Protein AF-A0A7V9GU10-F1 (afdb_monomer_lite)

Structure (mmCIF, N/CA/C/O backbone):
data_AF-A0A7V9GU10-F1
#
_entry.id   AF-A0A7V9GU10-F1
#
loop_
_atom_site.group_PDB
_atom_site.id
_atom_site.type_symbol
_atom_site.label_atom_id
_atom_site.label_alt_id
_atom_site.label_comp_id
_atom_site.label_asym_id
_atom_site.label_entity_id
_atom_site.label_seq_id
_atom_site.pdbx_PDB_ins_code
_atom_site.Cartn_x
_atom_site.Cartn_y
_atom_site.Cartn_z
_atom_site.occupancy
_atom_site.B_iso_or_equiv
_atom_site.auth_seq_id
_atom_site.auth_comp_id
_atom_site.auth_asym_id
_atom_site.auth_atom_id
_atom_site.pdbx_PDB_model_num
ATOM 1 N N . MET A 1 1 ? -17.640 -0.958 36.374 1.00 45.03 1 MET A N 1
ATOM 2 C CA . MET A 1 1 ? -16.834 -1.174 35.150 1.00 45.03 1 MET A CA 1
ATOM 3 C C . MET A 1 1 ? -17.717 -0.934 33.938 1.00 45.03 1 MET A C 1
ATOM 5 O O . MET A 1 1 ? -18.793 -1.515 33.884 1.00 45.03 1 MET A O 1
ATOM 9 N N . ALA A 1 2 ? -17.310 -0.056 33.018 1.00 54.78 2 ALA A N 1
ATOM 10 C CA . ALA A 1 2 ? -18.054 0.175 31.778 1.00 54.78 2 ALA A CA 1
ATOM 11 C C . ALA A 1 2 ? -18.160 -1.139 30.987 1.00 54.78 2 ALA A C 1
ATOM 13 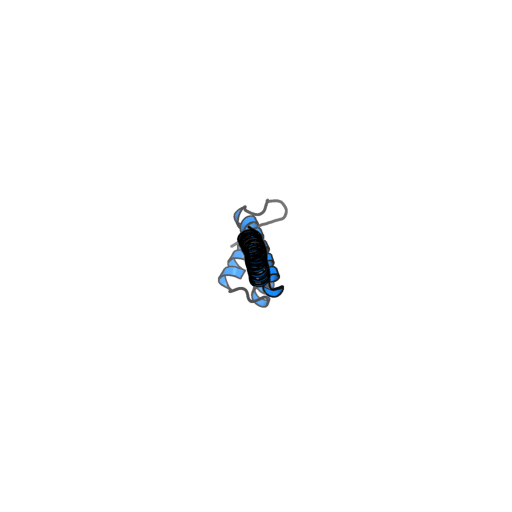O O . ALA A 1 2 ? -17.182 -1.881 30.877 1.00 54.78 2 ALA A O 1
ATOM 14 N N . LYS A 1 3 ? -19.362 -1.462 30.509 1.00 64.31 3 LYS A N 1
ATOM 15 C CA . LYS A 1 3 ? -19.654 -2.739 29.857 1.00 64.31 3 LYS A CA 1
ATOM 16 C C . LYS A 1 3 ? -19.085 -2.682 28.437 1.00 64.31 3 LYS A C 1
ATOM 18 O O . LYS A 1 3 ? -19.523 -1.866 27.637 1.00 64.31 3 LYS A O 1
ATOM 23 N N . ARG A 1 4 ? -18.078 -3.513 28.153 1.00 72.31 4 ARG A N 1
ATOM 24 C CA . ARG A 1 4 ? -17.532 -3.705 26.803 1.00 72.31 4 ARG A CA 1
ATOM 25 C C . ARG A 1 4 ? -18.662 -4.044 25.834 1.00 72.31 4 ARG A C 1
ATOM 27 O O . ARG A 1 4 ? -19.499 -4.885 26.170 1.00 72.31 4 ARG A O 1
ATOM 34 N N . ASP A 1 5 ? -18.631 -3.462 24.639 1.00 80.12 5 ASP A N 1
ATOM 35 C CA . ASP A 1 5 ? -19.489 -3.898 23.537 1.00 80.12 5 ASP A CA 1
ATOM 36 C C . ASP 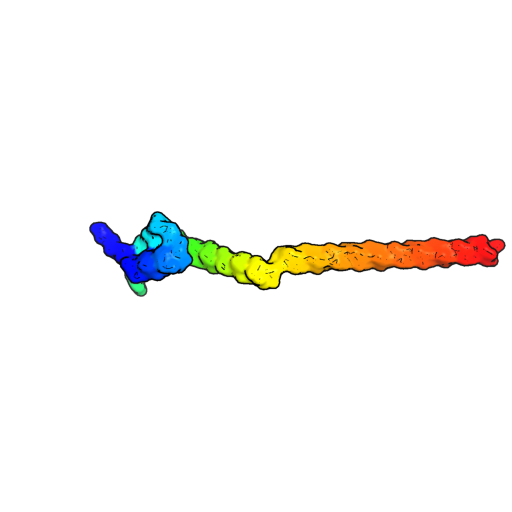A 1 5 ? -19.087 -5.328 23.134 1.00 80.12 5 ASP A C 1
ATOM 38 O O . ASP A 1 5 ? -18.037 -5.566 22.524 1.00 80.12 5 ASP A O 1
ATOM 42 N N . LYS A 1 6 ? -19.886 -6.300 23.586 1.00 84.62 6 LYS A N 1
ATOM 43 C CA . LYS A 1 6 ? -19.619 -7.728 23.393 1.00 84.62 6 LYS A CA 1
ATOM 44 C C . LYS A 1 6 ? -19.756 -8.122 21.926 1.00 84.62 6 LYS A C 1
ATOM 46 O O . LYS A 1 6 ? -18.944 -8.910 21.447 1.00 84.62 6 LYS A O 1
ATOM 51 N N . ASP A 1 7 ? -20.702 -7.524 21.212 1.00 85.94 7 ASP A N 1
ATOM 52 C CA . ASP A 1 7 ? -20.990 -7.861 19.820 1.00 85.94 7 ASP A CA 1
ATOM 53 C C . ASP A 1 7 ? -19.856 -7.391 18.910 1.00 85.94 7 ASP A C 1
ATOM 55 O O . ASP A 1 7 ? -19.384 -8.138 18.047 1.00 85.94 7 ASP A O 1
ATOM 59 N N . LEU A 1 8 ? -19.350 -6.175 19.140 1.00 84.44 8 LEU A N 1
ATOM 60 C CA . LEU A 1 8 ? -18.174 -5.669 18.436 1.00 84.44 8 LEU A CA 1
ATOM 61 C C . LEU A 1 8 ? -16.930 -6.507 18.754 1.00 84.44 8 LEU A C 1
ATOM 63 O O . LEU A 1 8 ? -16.172 -6.866 17.849 1.00 84.44 8 LEU A O 1
ATOM 67 N N . PHE A 1 9 ? -16.724 -6.857 20.025 1.00 88.12 9 PHE A N 1
ATOM 68 C CA . PHE A 1 9 ? -15.609 -7.709 20.433 1.00 88.12 9 PHE A CA 1
ATOM 69 C C . PHE A 1 9 ? -15.644 -9.078 19.736 1.00 88.12 9 PHE A C 1
ATOM 71 O O . PHE A 1 9 ? -14.616 -9.538 19.230 1.00 88.12 9 PHE A O 1
ATOM 78 N N . GLU A 1 10 ? -16.811 -9.721 19.674 1.00 91.50 10 GLU A N 1
ATOM 79 C CA . GLU A 1 10 ? -16.973 -11.012 19.008 1.00 91.50 10 GLU A CA 1
ATOM 80 C C . GLU A 1 10 ? -16.755 -10.926 17.499 1.00 91.50 10 GLU A C 1
ATOM 82 O O . GLU A 1 10 ? -16.044 -11.767 16.945 1.00 91.50 10 GLU A O 1
ATOM 87 N N . LYS A 1 11 ? -17.291 -9.895 16.833 1.00 88.25 11 LYS A N 1
ATOM 88 C CA . LYS A 1 11 ? -17.052 -9.665 15.399 1.00 88.25 11 LYS A CA 1
ATOM 89 C C . LYS A 1 11 ? -15.559 -9.514 15.099 1.00 88.25 11 LYS A C 1
ATOM 91 O O . LYS A 1 11 ? -15.061 -10.162 14.182 1.00 88.25 11 LYS A O 1
ATOM 96 N N . LEU A 1 12 ? -14.830 -8.746 15.913 1.00 87.06 12 LEU A N 1
ATOM 97 C CA . LEU A 1 12 ? -13.377 -8.579 15.779 1.00 87.06 12 LEU A CA 1
ATOM 98 C C . LEU A 1 12 ? -12.614 -9.890 16.027 1.00 87.06 12 LEU A C 1
ATOM 100 O O . LEU A 1 12 ? -11.629 -10.182 15.355 1.00 87.06 12 LEU A O 1
ATOM 104 N N . ARG A 1 13 ? -13.053 -10.720 16.980 1.00 91.50 13 ARG A N 1
ATOM 105 C CA . ARG A 1 13 ? -12.438 -12.039 17.208 1.00 91.50 13 ARG A CA 1
ATOM 106 C C . ARG A 1 13 ? -12.671 -12.990 16.042 1.00 91.50 13 ARG A C 1
ATOM 108 O O . ARG A 1 13 ? -11.731 -13.681 15.656 1.00 91.50 13 ARG A O 1
ATOM 115 N N . LYS A 1 14 ? -13.886 -13.005 15.486 1.00 92.50 14 LYS A N 1
ATOM 116 C CA . LYS A 1 14 ? -14.249 -13.821 14.318 1.00 92.50 14 LYS A CA 1
ATOM 117 C C . LYS A 1 14 ? -13.478 -13.401 13.066 1.00 92.50 14 LYS A C 1
ATOM 119 O O . LYS A 1 14 ? -13.096 -14.267 12.293 1.00 92.50 14 LYS A O 1
ATOM 124 N N . SER A 1 15 ? -13.166 -12.114 12.907 1.00 83.75 15 SER A N 1
ATOM 125 C CA . SER A 1 15 ? -12.314 -11.621 11.815 1.00 83.75 15 SER A CA 1
ATOM 126 C C . SER A 1 15 ? -10.808 -11.847 12.032 1.00 83.75 15 SER A C 1
ATOM 128 O O . SER A 1 15 ? -9.999 -11.401 11.223 1.00 83.75 15 SER A O 1
ATOM 130 N N . GLY A 1 16 ? -10.409 -12.537 13.108 1.00 88.25 16 GLY A N 1
ATOM 131 C CA . GLY A 1 16 ? -9.015 -12.907 13.366 1.00 88.25 16 GLY A CA 1
ATOM 132 C C . GLY A 1 16 ? -8.215 -11.897 14.194 1.00 88.25 16 GLY A C 1
ATOM 133 O O . GLY A 1 16 ? -7.020 -12.095 14.419 1.00 88.25 16 GLY A O 1
ATOM 134 N N . VAL A 1 17 ? -8.838 -10.837 14.722 1.00 84.81 17 VAL A N 1
ATOM 135 C CA . VAL A 1 17 ? -8.141 -9.857 15.567 1.00 84.81 17 VAL A CA 1
ATOM 136 C C . VAL A 1 17 ? -7.744 -10.489 16.911 1.00 84.81 17 VAL A C 1
ATOM 138 O O . VAL A 1 17 ? -8.504 -11.222 17.562 1.00 84.81 17 VAL A O 1
ATOM 141 N N . ARG A 1 18 ? -6.519 -10.198 17.373 1.00 90.25 18 ARG A N 1
ATOM 142 C CA . ARG A 1 18 ? -5.992 -10.702 18.653 1.00 90.25 18 ARG A CA 1
ATOM 143 C C . ARG A 1 18 ? -6.837 -10.190 19.826 1.00 90.25 18 ARG A C 1
ATOM 145 O O . ARG A 1 18 ? -7.165 -9.009 19.888 1.00 90.25 18 ARG A O 1
ATOM 152 N N . LYS A 1 19 ? -7.104 -11.052 20.819 1.00 88.00 19 LYS A N 1
ATOM 153 C CA . LYS A 1 19 ? -7.957 -10.769 21.998 1.00 88.00 19 LYS A CA 1
ATOM 154 C C . LYS A 1 19 ? -7.717 -9.401 22.650 1.00 88.00 19 LYS A C 1
ATOM 156 O O . LYS A 1 19 ? -8.677 -8.691 22.919 1.00 88.00 19 LYS A O 1
ATOM 161 N N . LYS A 1 20 ? -6.454 -9.024 22.887 1.00 85.31 20 LYS A N 1
ATOM 162 C CA . LYS A 1 20 ? -6.108 -7.730 23.507 1.00 85.31 20 LYS A CA 1
ATOM 163 C C . LYS A 1 20 ? -6.505 -6.531 22.633 1.00 85.31 20 LYS A C 1
ATOM 165 O O . LYS A 1 20 ? -7.028 -5.557 23.153 1.00 85.31 20 LYS A O 1
ATOM 170 N N . VAL A 1 21 ? -6.308 -6.621 21.317 1.00 82.44 21 VAL A N 1
ATOM 171 C CA . VAL A 1 21 ? -6.632 -5.541 20.369 1.00 82.44 21 VAL A CA 1
ATOM 172 C C . VAL A 1 21 ? -8.143 -5.417 20.196 1.00 82.44 21 VAL A C 1
ATOM 174 O O . VAL A 1 21 ? -8.675 -4.316 20.288 1.00 82.44 21 VAL A O 1
ATOM 177 N N . ALA A 1 22 ? -8.841 -6.547 20.050 1.00 84.81 22 ALA A N 1
ATOM 178 C CA . ALA A 1 22 ? -10.301 -6.577 20.009 1.00 84.81 22 ALA A CA 1
ATOM 179 C C . ALA A 1 22 ? -10.917 -5.997 21.294 1.00 84.81 22 ALA A C 1
ATOM 181 O O . ALA A 1 22 ? -11.871 -5.230 21.223 1.00 84.81 22 ALA A O 1
ATOM 182 N N . GLY A 1 23 ? -10.341 -6.317 22.461 1.00 84.25 23 GLY A N 1
ATOM 183 C CA . GLY A 1 23 ? -10.751 -5.754 23.750 1.00 84.25 23 GLY A CA 1
ATOM 184 C C . GLY A 1 23 ? -10.576 -4.239 23.792 1.00 84.25 23 GLY A C 1
ATOM 185 O O . GLY A 1 23 ? -11.538 -3.530 24.055 1.00 84.25 23 GLY A O 1
ATOM 186 N N . ASN A 1 24 ? -9.389 -3.744 23.436 1.00 81.50 24 ASN A N 1
ATOM 187 C CA . ASN A 1 24 ? -9.097 -2.309 23.423 1.00 81.50 24 ASN A CA 1
ATOM 188 C C . ASN A 1 24 ? -10.002 -1.530 22.455 1.00 81.50 24 ASN A C 1
ATOM 190 O O . ASN A 1 24 ? -10.437 -0.430 22.782 1.00 81.50 24 ASN A O 1
ATOM 194 N N . LEU A 1 25 ? -10.300 -2.092 21.279 1.00 76.81 25 LEU A N 1
ATOM 195 C CA . LEU A 1 25 ? -11.201 -1.487 20.294 1.00 76.81 25 LEU A CA 1
ATOM 196 C C . LEU A 1 25 ? -12.644 -1.455 20.784 1.00 76.81 25 LEU A C 1
ATOM 198 O O . LEU A 1 25 ? -13.274 -0.402 20.746 1.00 76.81 25 LEU A O 1
ATOM 202 N N . ALA A 1 26 ? -13.150 -2.581 21.286 1.00 82.12 26 ALA A N 1
ATOM 203 C CA . ALA A 1 26 ? -14.498 -2.656 21.832 1.00 82.12 26 ALA A CA 1
ATOM 204 C C . ALA A 1 26 ? -14.671 -1.741 23.057 1.00 82.12 26 ALA A C 1
ATOM 206 O O . ALA A 1 26 ? -15.712 -1.110 23.211 1.00 82.12 26 ALA A O 1
ATOM 207 N N . ASP A 1 27 ? -13.632 -1.597 23.883 1.00 77.75 27 ASP A N 1
ATOM 208 C CA . ASP A 1 27 ? -13.626 -0.695 25.039 1.00 77.75 27 ASP A CA 1
ATOM 209 C C . ASP A 1 27 ? -13.491 0.786 24.632 1.00 77.75 27 ASP A C 1
ATOM 211 O O . ASP A 1 27 ? -13.967 1.667 25.346 1.00 77.75 27 ASP A O 1
ATOM 215 N N . ALA A 1 28 ? -12.840 1.095 23.505 1.00 74.00 28 ALA A N 1
ATOM 216 C CA . ALA A 1 28 ? -12.688 2.463 22.999 1.00 74.00 28 ALA A CA 1
ATOM 217 C C . ALA A 1 28 ? -13.925 2.954 22.234 1.00 74.00 28 ALA A C 1
ATOM 219 O O . ALA A 1 28 ? -14.294 4.123 22.352 1.00 74.00 28 ALA A O 1
ATOM 220 N N . VAL A 1 29 ? -14.558 2.068 21.462 1.00 71.12 29 VAL A N 1
ATOM 221 C CA . VAL A 1 29 ? -15.737 2.366 20.638 1.00 71.12 29 VAL A CA 1
ATOM 222 C C . VAL A 1 29 ? -17.026 2.229 21.449 1.00 71.12 29 VAL A C 1
ATOM 224 O O . VAL A 1 29 ? -17.899 3.080 21.329 1.00 71.12 29 VAL A O 1
ATOM 227 N N . GLY A 1 30 ? -17.110 1.262 22.369 1.00 64.88 30 GLY A N 1
ATOM 228 C CA . GLY A 1 30 ? -18.246 1.114 23.289 1.00 64.88 30 GLY A CA 1
ATOM 229 C C . GLY A 1 30 ? -18.408 2.267 24.292 1.00 64.88 30 GLY A C 1
ATOM 230 O O . GLY A 1 30 ? -19.418 2.347 24.976 1.00 64.88 30 GLY A O 1
ATOM 231 N N . LYS A 1 31 ? -17.433 3.187 24.377 1.00 61.19 31 LYS A N 1
ATOM 232 C CA . LYS A 1 31 ? -17.522 4.449 25.143 1.00 61.19 31 LYS A CA 1
ATOM 233 C C . LYS A 1 31 ? -18.225 5.580 24.389 1.00 61.19 31 LYS A C 1
ATOM 235 O O . LYS A 1 31 ? -18.416 6.657 24.955 1.00 61.19 31 LYS A O 1
ATOM 240 N N . VAL A 1 32 ? -18.549 5.382 23.113 1.00 59.44 32 VAL A N 1
ATOM 241 C CA . VAL A 1 32 ? -19.201 6.386 22.271 1.00 59.44 32 VAL A CA 1
ATOM 242 C C . VAL A 1 32 ? -20.712 6.223 22.405 1.00 59.44 32 VAL A C 1
ATOM 244 O O . VAL A 1 32 ? -21.392 5.806 21.474 1.00 59.44 32 VAL A O 1
ATOM 247 N N . ASP A 1 33 ? -21.250 6.556 23.580 1.00 54.03 33 ASP A N 1
ATOM 248 C CA . ASP A 1 33 ? -22.678 6.852 23.683 1.00 54.03 33 ASP A CA 1
ATOM 249 C C . ASP A 1 33 ? -22.980 8.000 22.718 1.00 54.03 33 ASP A C 1
ATOM 251 O O . ASP A 1 33 ? -22.266 9.009 22.725 1.00 54.03 33 ASP A O 1
ATOM 255 N N . GLY A 1 34 ? -24.023 7.846 21.896 1.00 53.47 34 GLY A N 1
ATOM 256 C CA . GLY A 1 34 ? -24.370 8.664 20.720 1.00 53.47 34 GLY A CA 1
ATOM 257 C C . GLY A 1 34 ? -24.533 10.182 20.917 1.00 53.47 34 GLY A C 1
ATOM 258 O O . GLY A 1 34 ? -24.993 10.868 20.013 1.00 53.47 34 GLY A O 1
ATOM 259 N N . ARG A 1 35 ? -24.147 10.730 22.074 1.00 53.28 35 ARG A N 1
ATOM 260 C CA . ARG A 1 35 ? -24.114 12.159 22.414 1.00 53.28 35 ARG A CA 1
ATOM 261 C C . ARG A 1 35 ? -22.699 12.725 22.618 1.00 53.28 35 ARG A C 1
ATOM 263 O O . ARG A 1 35 ? -22.552 13.943 22.668 1.00 53.28 35 ARG A O 1
ATOM 270 N N . LYS A 1 36 ? -21.643 11.902 22.720 1.00 59.84 36 LYS A N 1
ATOM 271 C CA . LYS A 1 36 ? -20.251 12.373 22.896 1.00 59.84 36 LYS A CA 1
ATOM 272 C C . LYS A 1 36 ? -19.385 11.957 21.708 1.00 59.84 36 LYS A C 1
ATOM 274 O O . LYS A 1 36 ? -19.351 10.791 21.332 1.00 59.84 36 LYS A O 1
ATOM 279 N N . LYS A 1 37 ? -18.671 12.919 21.102 1.00 58.81 37 LYS A N 1
ATOM 280 C CA . LYS A 1 37 ? -17.734 12.656 19.993 1.00 58.81 37 LYS A CA 1
ATOM 281 C C . LYS A 1 37 ? -16.769 11.536 20.391 1.00 58.81 37 LYS A C 1
ATOM 283 O O . LYS A 1 37 ? -16.157 11.609 21.454 1.00 58.81 37 LYS A O 1
ATOM 288 N N . ALA A 1 38 ? -16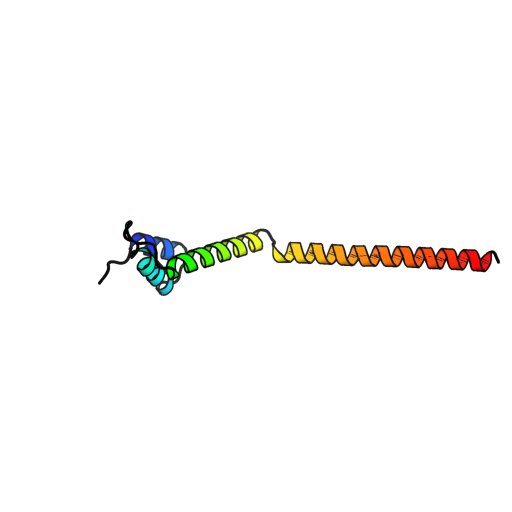.595 10.555 19.502 1.00 62.50 38 ALA A N 1
ATOM 289 C CA . ALA A 1 38 ? -15.602 9.504 19.684 1.00 62.50 38 ALA A CA 1
ATOM 290 C C . ALA A 1 38 ? -14.229 10.115 20.019 1.00 62.50 38 ALA A C 1
ATOM 292 O O . ALA A 1 38 ? -13.842 11.106 19.377 1.00 62.50 38 ALA A O 1
ATOM 293 N N . PRO A 1 39 ? -13.499 9.561 21.007 1.00 69.50 39 PRO A N 1
ATOM 294 C CA . PRO A 1 39 ? -12.206 10.097 21.409 1.00 69.50 39 PRO A CA 1
ATOM 295 C C . PRO A 1 39 ? -11.265 10.141 20.199 1.00 69.50 39 PRO A C 1
ATOM 297 O O . PRO A 1 39 ? -11.297 9.250 19.348 1.00 69.50 39 PRO A O 1
ATOM 300 N N . LYS A 1 40 ? -10.426 11.185 20.099 1.00 74.62 40 LYS A N 1
ATOM 301 C CA . LYS A 1 40 ? -9.502 11.390 18.960 1.00 74.62 40 LYS A CA 1
ATOM 302 C C . LYS A 1 40 ? -8.679 10.135 18.642 1.00 74.62 40 LYS A C 1
ATOM 304 O O . LYS A 1 40 ? -8.422 9.848 17.481 1.00 74.62 40 LYS A O 1
ATOM 309 N N . THR A 1 41 ? -8.324 9.367 19.668 1.00 67.75 41 THR A N 1
ATOM 310 C CA . THR A 1 41 ? -7.606 8.094 19.556 1.00 67.75 41 THR A CA 1
ATOM 311 C C . THR A 1 41 ? -8.391 7.018 18.806 1.00 67.75 41 THR A C 1
ATOM 313 O O . THR A 1 41 ? -7.812 6.328 17.976 1.00 67.75 41 THR A O 1
ATOM 316 N N . ALA A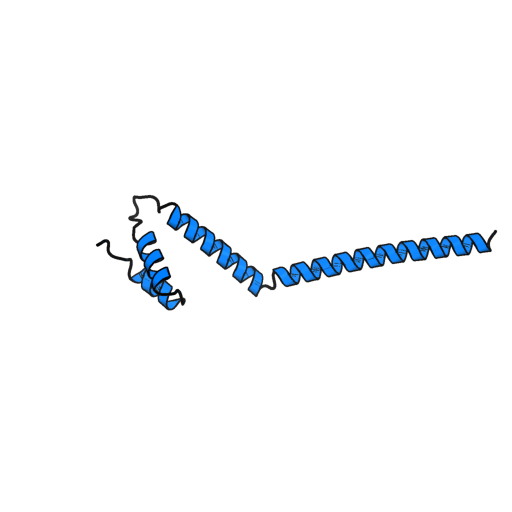 1 42 ? -9.702 6.896 19.031 1.00 71.12 42 ALA A N 1
ATOM 317 C CA . ALA A 1 42 ? -10.551 5.952 18.303 1.00 71.12 42 ALA A CA 1
ATOM 318 C C . ALA A 1 42 ? -10.708 6.354 16.830 1.00 71.12 42 ALA A C 1
ATOM 320 O O . ALA A 1 42 ? -10.670 5.499 15.950 1.00 71.12 42 ALA A O 1
ATOM 321 N N . LYS A 1 43 ? -10.826 7.660 16.553 1.00 77.31 43 LYS A N 1
ATOM 322 C CA . LYS A 1 43 ? -10.857 8.182 15.177 1.00 77.31 43 LYS A CA 1
ATOM 323 C C . LYS A 1 43 ? -9.552 7.909 14.435 1.00 77.31 43 LYS A C 1
ATOM 325 O O . LYS A 1 43 ? -9.594 7.402 13.324 1.00 77.31 43 LYS A O 1
ATOM 330 N N . LYS A 1 44 ? -8.415 8.170 15.086 1.00 79.12 44 LYS A N 1
ATOM 331 C CA . LYS A 1 44 ? -7.092 7.876 14.533 1.00 79.12 44 LYS A CA 1
ATOM 332 C C . LYS A 1 44 ? -6.917 6.384 14.255 1.00 79.12 44 LYS A C 1
ATOM 334 O O . LYS A 1 44 ? -6.508 6.021 13.168 1.00 79.12 44 LYS A O 1
ATOM 339 N N . ALA A 1 45 ? -7.312 5.518 15.190 1.00 75.38 45 ALA A N 1
ATOM 340 C CA . ALA A 1 45 ? -7.266 4.076 14.963 1.00 75.38 45 ALA A CA 1
ATOM 341 C C . ALA A 1 45 ? -8.118 3.662 13.749 1.00 75.38 45 ALA A C 1
ATOM 343 O O . ALA A 1 45 ? -7.670 2.866 12.935 1.00 75.38 45 ALA A O 1
ATOM 344 N N . LEU A 1 46 ? -9.323 4.222 13.592 1.00 80.25 46 LEU A N 1
ATOM 345 C CA . LEU A 1 46 ? -10.166 4.007 12.409 1.00 80.25 46 LEU A CA 1
ATOM 346 C C . LEU A 1 46 ? -9.494 4.469 11.106 1.00 80.25 46 LEU A C 1
ATOM 348 O O . LEU A 1 46 ? -9.603 3.776 10.097 1.00 80.25 46 LEU A O 1
ATOM 352 N N . GLU A 1 47 ? -8.816 5.616 11.116 1.00 83.94 47 GLU A N 1
ATOM 353 C CA . GLU A 1 47 ? -8.034 6.104 9.972 1.00 83.94 47 GLU A CA 1
ATOM 354 C C . GLU A 1 47 ? -6.860 5.174 9.652 1.00 83.94 47 GLU A C 1
ATOM 356 O O . GLU A 1 47 ? -6.714 4.765 8.502 1.00 83.94 47 GLU A O 1
ATOM 361 N N . ASP A 1 48 ? -6.099 4.756 10.665 1.00 81.25 48 ASP A N 1
ATOM 362 C CA . ASP A 1 48 ? -4.984 3.817 10.518 1.00 81.25 48 ASP A CA 1
ATOM 363 C C . ASP A 1 48 ? -5.470 2.469 9.948 1.00 81.25 48 ASP A C 1
ATOM 365 O O . ASP A 1 48 ? -4.833 1.896 9.064 1.00 81.25 48 ASP A O 1
ATOM 369 N N . PHE A 1 49 ? -6.638 1.976 10.385 1.00 83.94 49 PHE A N 1
ATOM 370 C CA . PHE A 1 49 ? -7.246 0.764 9.823 1.00 83.94 49 PHE A CA 1
ATOM 371 C C . PHE A 1 49 ? -7.676 0.943 8.368 1.00 83.94 49 PHE A C 1
ATOM 373 O O . PHE A 1 49 ? -7.455 0.042 7.563 1.00 83.94 49 PHE A O 1
ATOM 380 N N . ARG A 1 50 ? -8.263 2.088 8.005 1.00 85.88 50 ARG A N 1
ATOM 381 C CA . ARG A 1 50 ? -8.620 2.380 6.607 1.00 85.88 50 ARG A CA 1
ATOM 382 C C . ARG A 1 50 ? -7.384 2.452 5.715 1.00 85.88 50 ARG A C 1
ATOM 384 O O . ARG A 1 50 ? -7.412 1.907 4.616 1.00 85.88 50 ARG A O 1
ATOM 391 N N . ALA A 1 51 ? -6.306 3.067 6.196 1.00 85.50 51 ALA A N 1
ATOM 392 C CA . ALA A 1 51 ? -5.033 3.109 5.484 1.00 85.50 51 ALA A CA 1
ATOM 393 C C . ALA A 1 51 ? -4.463 1.697 5.275 1.00 85.50 51 ALA A C 1
ATOM 395 O O . ALA A 1 51 ? -4.100 1.339 4.159 1.00 85.50 51 ALA A O 1
ATOM 396 N N . LEU A 1 52 ? -4.479 0.860 6.317 1.00 85.56 52 LEU A N 1
ATOM 397 C CA . LEU A 1 52 ? -4.052 -0.539 6.234 1.00 85.56 52 LEU A CA 1
ATOM 398 C C . LEU A 1 52 ? -4.879 -1.361 5.242 1.00 85.56 52 LEU A C 1
ATOM 400 O O . LEU A 1 52 ? -4.317 -2.170 4.511 1.00 85.56 52 LEU A O 1
ATOM 404 N N . VAL A 1 53 ? -6.200 -1.167 5.209 1.00 87.38 53 VAL A N 1
ATOM 405 C CA . VAL A 1 53 ? -7.063 -1.817 4.212 1.00 87.38 53 VAL A CA 1
ATOM 406 C C . VAL A 1 53 ? -6.667 -1.377 2.804 1.00 87.38 53 VAL A C 1
ATOM 408 O O . VAL A 1 53 ? -6.468 -2.240 1.956 1.00 87.38 53 VAL A O 1
ATOM 411 N N . GLY A 1 54 ? -6.451 -0.078 2.578 1.00 84.19 54 GLY A N 1
ATOM 412 C CA . GLY A 1 54 ? -5.979 0.432 1.287 1.00 84.19 54 GLY A CA 1
ATOM 413 C C . GLY A 1 54 ? -4.627 -0.157 0.864 1.00 84.19 54 GLY A C 1
ATOM 414 O O . GLY A 1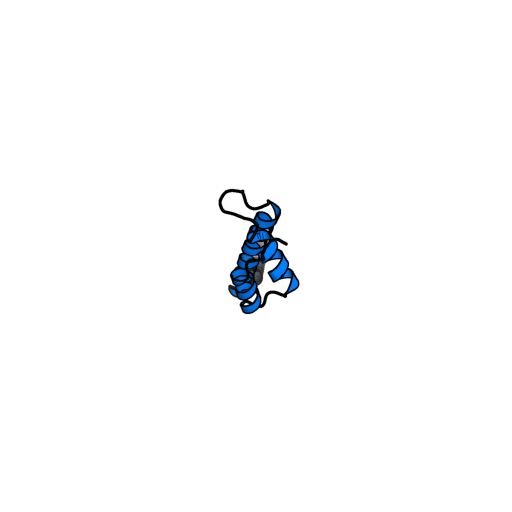 54 ? -4.458 -0.553 -0.286 1.00 84.19 54 GLY A O 1
ATOM 415 N N . ASP A 1 55 ? -3.683 -0.300 1.795 1.00 81.56 55 ASP A N 1
ATOM 416 C CA . ASP A 1 55 ? -2.387 -0.937 1.529 1.00 81.56 55 ASP A CA 1
ATOM 417 C C . ASP A 1 55 ? -2.521 -2.431 1.198 1.00 81.56 55 ASP A C 1
ATOM 419 O O . ASP A 1 55 ? -1.787 -2.961 0.357 1.00 81.56 55 ASP A O 1
ATOM 423 N N . LEU A 1 56 ? -3.444 -3.134 1.858 1.00 82.50 56 LEU A N 1
ATOM 424 C CA . LEU A 1 56 ? -3.732 -4.540 1.578 1.00 82.50 56 LEU A CA 1
ATOM 425 C C . LEU A 1 56 ? -4.407 -4.706 0.214 1.00 82.50 56 LEU A C 1
ATOM 427 O O . LEU A 1 56 ? -3.998 -5.578 -0.551 1.00 82.50 56 LEU A O 1
ATOM 431 N N . GLU A 1 57 ? -5.378 -3.857 -0.118 1.00 83.25 57 GLU A N 1
ATOM 432 C CA . GLU A 1 57 ? -6.021 -3.823 -1.434 1.00 83.25 57 GLU A CA 1
ATOM 433 C C . GLU A 1 57 ? -5.002 -3.539 -2.542 1.00 83.25 57 GLU A C 1
ATOM 435 O O . GLU A 1 57 ? -4.951 -4.282 -3.525 1.00 83.25 57 GLU A O 1
ATOM 440 N N . ASP A 1 58 ? -4.124 -2.543 -2.353 1.00 82.94 58 ASP A N 1
ATOM 441 C CA . ASP A 1 58 ? -3.048 -2.233 -3.300 1.00 82.94 58 ASP A CA 1
ATOM 442 C C . ASP A 1 58 ? -2.147 -3.458 -3.491 1.00 82.94 58 ASP A C 1
ATOM 444 O O . ASP A 1 58 ? -1.869 -3.856 -4.620 1.00 82.94 58 ASP A O 1
ATOM 448 N N . ARG A 1 59 ? -1.744 -4.143 -2.413 1.00 80.62 59 ARG A N 1
ATOM 449 C CA . ARG A 1 59 ? -0.916 -5.358 -2.512 1.00 80.62 59 ARG A CA 1
ATOM 450 C C . ARG A 1 59 ? -1.614 -6.508 -3.232 1.00 80.62 59 ARG A C 1
ATOM 452 O O . ARG A 1 59 ? -0.978 -7.132 -4.082 1.00 80.62 59 ARG A O 1
ATOM 459 N N . VAL A 1 60 ? -2.889 -6.772 -2.945 1.00 84.31 60 VAL A N 1
ATOM 460 C CA . VAL A 1 60 ? -3.667 -7.823 -3.629 1.00 84.31 60 VAL A CA 1
ATOM 461 C C . VAL A 1 60 ? -3.798 -7.513 -5.119 1.00 84.31 60 VAL A C 1
ATOM 463 O O . VAL A 1 60 ? -3.641 -8.398 -5.957 1.00 84.31 60 VAL A O 1
ATOM 466 N N . GLN A 1 61 ? -3.995 -6.245 -5.480 1.00 82.94 61 GLN A N 1
ATOM 467 C CA . GLN A 1 61 ? -4.092 -5.815 -6.874 1.00 82.94 61 GLN A CA 1
ATOM 468 C C . GLN A 1 61 ? -2.726 -5.688 -7.577 1.00 82.94 61 GLN A C 1
ATOM 470 O O . GLN A 1 61 ? -2.666 -5.281 -8.740 1.00 82.94 61 GLN A O 1
ATOM 475 N N . GLY A 1 62 ? -1.617 -6.075 -6.936 1.00 72.62 62 GLY A N 1
ATOM 476 C CA . GLY A 1 62 ? -0.263 -6.072 -7.510 1.00 72.62 62 GLY A CA 1
ATOM 477 C C . GLY A 1 62 ? 0.503 -4.748 -7.372 1.00 72.62 62 GLY A C 1
ATOM 478 O O . GLY A 1 62 ? 1.549 -4.577 -7.995 1.00 72.62 62 GLY A O 1
ATOM 479 N N . GLY A 1 63 ? -0.006 -3.831 -6.558 1.00 77.12 63 GLY A N 1
ATOM 480 C CA . GLY A 1 63 ? 0.392 -2.444 -6.315 1.00 77.12 63 GLY A CA 1
ATOM 481 C C . GLY A 1 63 ? 1.858 -2.072 -6.543 1.00 77.12 63 GLY A C 1
ATOM 482 O O . GLY A 1 63 ? 2.228 -1.678 -7.657 1.00 77.12 63 GLY A O 1
ATOM 483 N N . PRO A 1 64 ? 2.726 -2.120 -5.514 1.00 76.31 64 PRO A N 1
ATOM 484 C CA . PRO A 1 64 ? 4.093 -1.605 -5.602 1.00 76.31 64 PRO A CA 1
ATOM 485 C C . PRO A 1 64 ? 4.937 -2.311 -6.670 1.00 76.31 64 PRO A C 1
ATOM 487 O O . PRO A 1 64 ? 5.762 -1.666 -7.317 1.00 76.31 64 PRO A O 1
ATOM 490 N N . GLU A 1 65 ? 4.705 -3.600 -6.919 1.00 77.56 65 GLU A N 1
ATOM 491 C CA . GLU A 1 65 ? 5.423 -4.355 -7.951 1.00 77.56 65 GLU A CA 1
ATOM 492 C C . GLU A 1 65 ? 5.035 -3.914 -9.372 1.00 77.56 65 GLU A C 1
ATOM 494 O O . GLU A 1 65 ? 5.915 -3.692 -10.208 1.00 77.56 65 GLU A O 1
ATOM 499 N N . LYS A 1 66 ? 3.748 -3.651 -9.643 1.00 79.31 66 LYS A N 1
ATOM 500 C CA . LYS A 1 66 ? 3.298 -3.062 -10.920 1.00 79.31 66 LYS A CA 1
ATOM 501 C C . LYS A 1 66 ? 3.916 -1.680 -11.148 1.00 79.31 66 LYS A C 1
ATOM 503 O O . LYS A 1 66 ? 4.394 -1.395 -12.251 1.00 79.31 66 LYS A O 1
ATOM 508 N N . ARG A 1 67 ? 3.985 -0.840 -10.105 1.00 83.12 67 ARG A N 1
ATOM 509 C CA . ARG A 1 67 ? 4.639 0.484 -10.168 1.00 83.12 67 ARG A CA 1
ATOM 510 C C . ARG A 1 67 ? 6.135 0.367 -10.472 1.00 83.12 67 ARG A C 1
ATOM 512 O O . ARG A 1 67 ? 6.634 1.049 -11.371 1.00 83.12 67 ARG A O 1
ATOM 519 N N . LYS A 1 68 ? 6.846 -0.542 -9.797 1.00 83.06 68 LYS A N 1
ATOM 520 C CA . LYS A 1 68 ? 8.269 -0.825 -10.062 1.00 83.06 68 LYS A CA 1
ATOM 521 C C . LYS A 1 68 ? 8.500 -1.329 -11.487 1.00 83.06 68 LYS A C 1
ATOM 523 O O . LYS A 1 68 ? 9.421 -0.864 -12.162 1.00 83.06 68 LYS A O 1
ATOM 528 N N . ALA A 1 69 ? 7.657 -2.236 -11.978 1.00 85.88 69 ALA A N 1
ATOM 529 C CA . ALA A 1 69 ? 7.750 -2.758 -13.339 1.00 85.88 69 ALA A CA 1
ATOM 530 C C . ALA A 1 69 ? 7.550 -1.652 -14.392 1.00 85.88 69 ALA A C 1
ATOM 532 O O . ALA A 1 69 ? 8.335 -1.547 -15.342 1.00 85.88 69 ALA A O 1
ATOM 533 N N . ALA A 1 70 ? 6.561 -0.775 -14.193 1.00 87.38 70 ALA A N 1
ATOM 534 C CA . ALA A 1 70 ? 6.326 0.383 -15.052 1.00 87.38 70 ALA A CA 1
ATOM 535 C C . ALA A 1 70 ? 7.520 1.354 -15.047 1.00 87.38 70 ALA A C 1
ATOM 537 O O . ALA A 1 70 ? 7.986 1.768 -16.114 1.00 87.38 70 ALA A O 1
ATOM 538 N N . ALA A 1 71 ? 8.084 1.649 -13.871 1.00 91.94 71 ALA A N 1
ATOM 539 C CA . ALA A 1 71 ? 9.273 2.488 -13.742 1.00 91.94 71 ALA A CA 1
ATOM 540 C C . ALA A 1 71 ? 10.485 1.884 -14.478 1.00 91.94 71 ALA A C 1
ATOM 542 O O . ALA A 1 71 ? 11.149 2.573 -15.258 1.00 91.94 71 ALA A O 1
ATOM 543 N N . LYS A 1 72 ? 10.728 0.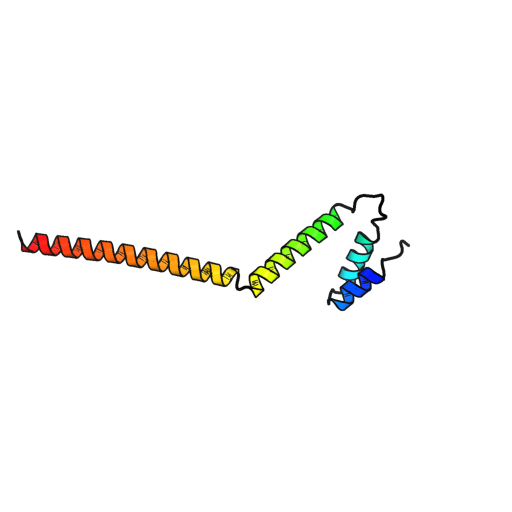575 -14.322 1.00 94.44 72 LYS A N 1
ATOM 544 C CA . LYS A 1 72 ? 11.799 -0.154 -15.026 1.00 94.44 72 LYS A CA 1
ATOM 545 C C . LYS A 1 72 ? 11.617 -0.105 -16.546 1.00 94.44 72 LYS A C 1
ATOM 547 O O . LYS A 1 72 ? 12.579 0.141 -17.278 1.00 94.44 72 LYS A O 1
ATOM 552 N N . LYS A 1 73 ? 10.385 -0.277 -17.038 1.00 95.06 73 LYS A N 1
ATOM 553 C CA . LYS A 1 73 ? 10.044 -0.141 -18.467 1.00 95.06 73 LYS A CA 1
ATOM 554 C C . LYS A 1 73 ? 10.299 1.281 -18.978 1.00 95.06 73 LYS A C 1
ATOM 556 O O . LYS A 1 73 ? 10.878 1.451 -20.057 1.00 95.06 73 LYS A O 1
ATOM 561 N N . GLY A 1 74 ? 9.922 2.293 -18.199 1.00 94.62 74 GLY A N 1
ATOM 562 C CA . GLY A 1 74 ? 10.189 3.699 -18.501 1.00 94.62 74 GLY A CA 1
ATOM 563 C C . GLY A 1 74 ? 11.687 3.987 -18.617 1.00 94.62 74 GLY A C 1
ATOM 564 O O . GLY A 1 74 ? 12.141 4.526 -19.630 1.00 94.62 74 GLY A O 1
ATOM 565 N N . ALA A 1 75 ? 12.475 3.547 -17.634 1.00 96.50 75 ALA A N 1
ATOM 566 C CA . ALA A 1 75 ? 13.930 3.695 -17.633 1.00 96.50 75 ALA A CA 1
ATOM 567 C C . ALA A 1 75 ? 14.584 3.005 -18.844 1.00 96.50 75 ALA A C 1
ATOM 569 O O . ALA A 1 75 ? 15.392 3.616 -19.550 1.00 96.50 75 ALA A O 1
ATOM 570 N N . ARG A 1 76 ? 14.178 1.763 -19.154 1.00 96.94 76 ARG A N 1
ATOM 571 C CA . ARG A 1 76 ? 14.674 1.023 -20.327 1.00 96.94 76 ARG A CA 1
ATOM 572 C C . ARG A 1 76 ? 14.371 1.764 -21.629 1.00 96.94 76 ARG A C 1
ATOM 574 O O . ARG A 1 76 ? 15.258 1.908 -22.464 1.00 96.94 76 ARG A O 1
ATOM 581 N N . THR A 1 77 ? 13.156 2.284 -21.785 1.00 97.38 77 THR A N 1
ATOM 582 C CA . THR A 1 77 ? 12.753 3.040 -22.983 1.00 97.38 77 THR A CA 1
ATOM 583 C C . THR A 1 77 ? 13.595 4.301 -23.173 1.00 97.38 77 THR A C 1
ATOM 585 O O . THR A 1 77 ? 14.066 4.564 -24.282 1.00 97.38 77 THR A O 1
ATOM 588 N N . ARG A 1 78 ? 13.838 5.067 -22.099 1.00 97.44 78 ARG A N 1
ATOM 589 C CA . ARG A 1 78 ? 14.695 6.266 -22.147 1.00 97.44 78 ARG A CA 1
ATOM 590 C C . ARG A 1 78 ? 16.115 5.915 -22.594 1.00 97.44 78 ARG A C 1
ATOM 592 O O . ARG A 1 78 ? 16.632 6.553 -23.511 1.00 97.44 78 ARG A O 1
ATOM 599 N N . LYS A 1 79 ? 16.698 4.852 -22.025 1.00 97.50 79 LYS A N 1
ATOM 600 C CA . LYS A 1 79 ? 18.025 4.342 -22.406 1.00 97.50 79 LYS A CA 1
ATOM 601 C C . LYS A 1 79 ? 18.083 3.944 -23.884 1.00 97.50 79 LYS A C 1
ATOM 603 O O . LYS A 1 79 ? 18.989 4.366 -24.598 1.00 97.50 79 LYS A O 1
ATOM 608 N N . THR A 1 80 ? 17.102 3.184 -24.373 1.00 96.50 80 THR A N 1
ATOM 609 C CA . THR A 1 80 ? 17.058 2.756 -25.781 1.00 96.50 80 THR A CA 1
ATOM 610 C C . THR A 1 80 ? 16.966 3.946 -26.734 1.00 96.50 80 THR A C 1
ATOM 612 O O . THR A 1 80 ? 17.719 4.006 -27.706 1.00 96.50 80 THR A O 1
ATOM 615 N N . LYS A 1 81 ? 16.101 4.928 -26.443 1.00 97.62 81 LYS A N 1
ATOM 616 C CA . LYS A 1 81 ? 15.965 6.140 -27.268 1.00 97.62 81 LYS A CA 1
ATOM 617 C C . LYS A 1 81 ? 17.255 6.966 -27.290 1.00 97.62 81 LYS A C 1
ATOM 619 O O . LYS A 1 81 ? 17.650 7.434 -28.354 1.00 97.62 81 LYS A O 1
ATOM 624 N N . ALA A 1 82 ? 17.939 7.113 -26.155 1.00 97.44 82 ALA A N 1
ATOM 625 C CA . ALA A 1 82 ? 19.234 7.795 -26.095 1.00 97.44 82 ALA A CA 1
ATOM 626 C C . ALA A 1 82 ? 20.295 7.085 -26.956 1.00 97.44 82 ALA A C 1
ATOM 628 O O . ALA A 1 82 ? 20.959 7.720 -27.778 1.00 97.44 82 ALA A O 1
ATOM 629 N N . ASN A 1 83 ? 20.382 5.757 -26.850 1.00 97.19 83 ASN A N 1
ATOM 630 C CA . ASN A 1 83 ? 21.303 4.957 -27.657 1.00 97.19 83 ASN A CA 1
ATOM 631 C C . ASN A 1 83 ? 21.006 5.065 -29.158 1.00 97.19 83 ASN A C 1
ATOM 633 O O . ASN A 1 83 ? 21.935 5.188 -29.952 1.00 97.19 83 ASN A O 1
ATOM 637 N N . ALA A 1 84 ? 19.731 5.044 -29.557 1.00 97.19 84 ALA A N 1
ATOM 638 C CA . ALA A 1 84 ? 19.330 5.191 -30.955 1.00 97.19 84 ALA A CA 1
ATOM 639 C C . ALA A 1 84 ? 19.770 6.546 -31.536 1.00 97.19 84 ALA A C 1
ATOM 641 O O . ALA A 1 84 ? 20.368 6.587 -32.612 1.00 97.19 84 ALA A O 1
ATOM 642 N N . ARG A 1 85 ? 19.566 7.643 -30.791 1.00 97.19 85 ARG A N 1
ATOM 643 C CA . ARG A 1 85 ? 20.031 8.984 -31.189 1.00 97.19 85 ARG A CA 1
ATOM 644 C C . ARG A 1 85 ? 21.550 9.042 -31.324 1.00 97.19 85 ARG A C 1
ATOM 646 O O . ARG A 1 85 ? 22.050 9.520 -32.337 1.00 97.19 85 ARG A O 1
ATOM 653 N N . SER A 1 86 ? 22.281 8.496 -30.352 1.00 96.38 86 SER A N 1
ATOM 654 C CA . SER A 1 86 ? 23.748 8.451 -30.397 1.00 96.38 86 SER A CA 1
ATOM 655 C C . SER A 1 86 ? 24.260 7.648 -31.597 1.00 96.38 86 SER A C 1
ATOM 657 O O . SER A 1 86 ? 25.145 8.104 -32.317 1.00 96.38 86 SER A O 1
ATOM 659 N N . LYS A 1 87 ? 23.671 6.475 -31.868 1.00 97.19 87 LYS A N 1
ATOM 660 C CA . LYS A 1 87 ? 24.024 5.650 -33.033 1.00 97.19 87 LYS A CA 1
ATOM 661 C C . LYS A 1 87 ? 23.764 6.385 -34.348 1.00 97.19 87 LYS A C 1
ATOM 663 O O . LYS A 1 87 ? 24.627 6.354 -35.221 1.00 97.19 87 LYS A O 1
ATOM 668 N N . SER A 1 88 ? 22.623 7.065 -34.471 1.00 95.44 88 SER A N 1
ATOM 669 C CA . SER A 1 88 ? 22.298 7.879 -35.648 1.00 95.44 88 SER A CA 1
ATOM 670 C C . SER A 1 88 ? 23.311 9.011 -35.854 1.00 95.44 88 SER A C 1
ATOM 672 O O . SER A 1 88 ? 23.887 9.131 -36.934 1.00 95.44 88 SER A O 1
ATOM 674 N N . ALA A 1 89 ? 23.632 9.765 -34.797 1.00 95.88 89 ALA A N 1
ATOM 675 C CA . ALA A 1 89 ? 24.626 10.837 -34.849 1.00 95.88 89 ALA A CA 1
ATOM 676 C C . ALA A 1 89 ? 26.017 10.324 -35.259 1.00 95.88 89 ALA A C 1
ATOM 678 O O . ALA A 1 89 ? 26.646 10.886 -36.156 1.00 95.88 89 ALA A O 1
ATOM 679 N N . LYS A 1 90 ? 26.475 9.211 -34.667 1.00 95.75 90 LYS A N 1
ATOM 680 C CA . LYS A 1 90 ? 27.744 8.562 -35.038 1.00 95.75 90 LYS A CA 1
ATOM 681 C C . LYS A 1 90 ? 27.744 8.091 -36.492 1.00 95.75 90 LYS A C 1
ATOM 683 O O . LYS A 1 90 ? 28.750 8.250 -37.179 1.00 95.75 90 LYS A O 1
ATOM 688 N N . LYS A 1 91 ? 26.628 7.529 -36.972 1.00 96.38 91 LYS A N 1
ATOM 689 C CA . LYS A 1 91 ? 26.477 7.115 -38.373 1.00 96.38 91 LYS A CA 1
ATOM 690 C C . LYS A 1 91 ? 26.573 8.323 -39.306 1.00 96.38 91 LYS A C 1
ATOM 692 O O . LYS A 1 91 ? 27.380 8.292 -40.224 1.00 96.38 91 LYS A O 1
ATOM 697 N N . GLY A 1 92 ? 25.841 9.400 -39.024 1.00 94.75 92 GLY A N 1
ATOM 698 C CA . GLY A 1 92 ? 25.894 10.633 -39.815 1.00 94.75 92 GLY A CA 1
ATOM 699 C C . GLY A 1 92 ? 27.281 11.284 -39.828 1.00 94.75 92 GLY A C 1
ATOM 700 O O . GLY A 1 92 ? 27.746 11.717 -40.878 1.00 94.75 92 GLY A O 1
ATOM 701 N N . ALA A 1 93 ? 27.983 11.307 -38.691 1.00 94.69 93 ALA A N 1
ATOM 702 C CA . ALA A 1 93 ? 29.366 11.782 -38.623 1.00 94.69 93 ALA A CA 1
ATOM 703 C C . ALA A 1 93 ? 30.310 10.936 -39.493 1.00 94.69 93 ALA A C 1
ATOM 705 O O . ALA A 1 93 ? 31.077 11.492 -40.272 1.00 94.69 93 ALA A O 1
ATOM 706 N N . ARG A 1 94 ? 30.203 9.602 -39.423 1.00 94.06 94 ARG A N 1
ATOM 707 C CA . ARG A 1 94 ? 30.977 8.685 -40.275 1.00 94.06 94 ARG A CA 1
ATOM 708 C C . ARG A 1 94 ? 30.696 8.882 -41.761 1.00 94.06 94 ARG A C 1
ATOM 710 O O . ARG A 1 94 ? 31.633 8.866 -42.546 1.00 94.06 94 ARG A O 1
ATOM 717 N N . THR A 1 95 ? 29.434 9.057 -42.146 1.00 94.94 95 THR A N 1
ATOM 718 C CA . THR A 1 95 ? 29.068 9.304 -43.547 1.00 94.94 95 THR A CA 1
ATOM 719 C C . THR A 1 95 ? 29.667 10.616 -44.043 1.00 94.94 95 THR A C 1
ATOM 721 O O . THR A 1 95 ? 30.286 10.627 -45.098 1.00 94.94 95 THR A O 1
ATOM 724 N N . ARG A 1 96 ? 29.568 11.699 -43.259 1.00 92.25 96 ARG A N 1
ATOM 725 C CA . ARG A 1 96 ? 30.177 12.993 -43.610 1.00 92.25 96 ARG A CA 1
ATOM 726 C C . ARG A 1 96 ? 31.699 12.926 -43.708 1.00 92.25 96 ARG A C 1
ATOM 728 O O . ARG A 1 96 ? 32.256 13.484 -44.637 1.00 92.25 96 ARG A O 1
ATOM 735 N N . ALA A 1 97 ? 32.354 12.209 -42.797 1.00 92.56 97 ALA A N 1
ATOM 736 C CA . ALA A 1 97 ? 33.805 12.029 -42.821 1.00 92.56 97 ALA A CA 1
ATOM 737 C C . ALA A 1 97 ? 34.310 11.227 -44.033 1.00 92.56 97 ALA A C 1
ATOM 739 O O . ALA A 1 97 ? 35.483 11.319 -44.352 1.00 92.56 97 ALA A O 1
ATOM 740 N N . ARG A 1 98 ? 33.452 10.425 -44.678 1.00 89.44 98 ARG A N 1
ATOM 741 C CA . ARG A 1 98 ? 33.782 9.685 -45.910 1.00 89.44 98 ARG A CA 1
ATOM 742 C C . ARG A 1 98 ? 33.466 10.456 -47.192 1.00 89.44 98 ARG A C 1
ATOM 744 O O . ARG A 1 98 ? 33.912 10.047 -48.252 1.00 89.44 98 ARG A O 1
ATOM 751 N N . ALA A 1 99 ? 32.622 11.480 -47.099 1.00 83.38 99 ALA A N 1
ATOM 752 C CA . ALA A 1 99 ? 32.206 12.311 -48.227 1.00 83.38 99 ALA A CA 1
ATOM 753 C C . ALA A 1 99 ? 33.054 13.588 -48.366 1.00 83.38 99 ALA A C 1
ATOM 755 O O . ALA A 1 99 ? 32.847 14.350 -49.305 1.00 83.38 99 ALA A O 1
ATOM 756 N N . LYS A 1 100 ? 33.950 13.831 -47.406 1.00 65.56 100 LYS A N 1
ATOM 757 C CA . LYS A 1 100 ? 34.971 14.874 -47.425 1.00 65.56 100 LYS A CA 1
ATOM 758 C C . LYS A 1 100 ? 36.306 14.225 -47.760 1.00 65.56 100 LYS A C 1
ATOM 760 O O . LYS A 1 100 ? 37.097 14.890 -48.453 1.00 65.56 100 LYS A O 1
#

Radius of gyration: 29.43 Å; chains: 1; bounding box: 59×29×83 Å

Foldseek 3Di:
DQDFPVVQLVVCVVVPHDNVVSRVLSVQVSPCPVPDPRPPVNVVVVVVVVVVVVVVVCVVVVHPVVVVVVVVVVVVVVVVVVVVVVVVVVVVVVVVVVVD

Sequence (100 aa):
MAKRDKDLFEKLRKSGVRKKVAGNLADAVGKVDGRKKAPKTAKKALEDFRALVGDLEDRVQGGPEKRKAAAKKGARTRKTKANARSKSAKKGARTRARAK

Secondary structure (DSSP, 8-state):
-----HHHHHHHHHTT--HHHHHHHHHHHTT--TTSPPPHHHHHHHHHHHHHHHHHHHHHTTHHHHHHHHHHHHHHHHHHHHHHHHHHHHHHHHHHHHH-

pLDDT: mean 82.7, std 12.16, range [45.03, 97.62]